Protein AF-A0A4S1FIM9-F1 (afdb_monomer)

Sequence (93 aa):
GSDVEVAGLGNTTDRLPPALREAPLARASLLVQEDLILMRRGDDGWRLAAGSLCFPSSWSLQEKFGKPLQEIHAPVPGFGPGTRPADLINRMF

Mean predicted aligned error: 6.48 Å

Structure (mmCIF, N/CA/C/O backbone):
data_AF-A0A4S1FIM9-F1
#
_entry.id   AF-A0A4S1FIM9-F1
#
loop_
_atom_site.group_PDB
_atom_site.id
_atom_site.type_symbol
_atom_site.label_atom_id
_atom_site.label_alt_id
_atom_site.label_comp_id
_atom_site.label_asym_id
_atom_site.label_entity_id
_atom_site.label_seq_id
_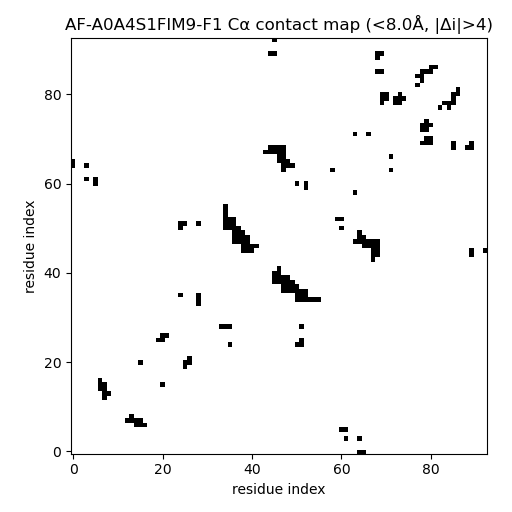atom_site.pdbx_PDB_ins_code
_atom_site.Cartn_x
_atom_site.Cartn_y
_atom_site.Cartn_z
_atom_site.occupancy
_atom_site.B_iso_or_equiv
_atom_site.auth_seq_id
_atom_site.auth_comp_id
_atom_site.auth_asym_id
_atom_site.auth_atom_id
_atom_site.pdbx_PDB_model_num
ATOM 1 N N . GLY A 1 1 ? -2.307 -13.217 3.123 1.00 37.69 1 GLY A N 1
ATOM 2 C CA . GLY A 1 1 ? -2.302 -14.635 2.711 1.00 37.69 1 GLY A CA 1
ATOM 3 C C . GLY A 1 1 ? -0.889 -15.161 2.818 1.00 37.69 1 GLY A C 1
ATOM 4 O O . GLY A 1 1 ? 0.015 -14.360 2.985 1.00 37.69 1 GLY A O 1
ATOM 5 N N . SER A 1 2 ? -0.691 -16.469 2.789 1.00 38.66 2 SER A N 1
ATOM 6 C CA . SER A 1 2 ? 0.625 -17.105 2.956 1.00 38.66 2 SER A CA 1
ATOM 7 C C . SER A 1 2 ? 1.625 -16.819 1.825 1.00 38.66 2 SER A C 1
ATOM 9 O O . SER A 1 2 ? 2.803 -17.093 1.999 1.00 38.66 2 SER A O 1
ATOM 11 N N . ASP A 1 3 ? 1.185 -16.204 0.722 1.00 43.59 3 ASP A N 1
ATOM 12 C CA . ASP A 1 3 ? 2.011 -15.910 -0.460 1.00 43.59 3 ASP A CA 1
ATOM 13 C C . ASP A 1 3 ? 2.435 -14.433 -0.535 1.00 43.59 3 ASP A C 1
ATOM 15 O O . ASP A 1 3 ? 2.380 -13.798 -1.588 1.00 43.59 3 ASP A O 1
ATOM 19 N N . VAL A 1 4 ? 2.788 -13.841 0.608 1.00 51.31 4 VAL A N 1
ATOM 20 C CA . VAL A 1 4 ? 3.258 -12.450 0.675 1.00 51.31 4 VAL A CA 1
ATOM 21 C C . VAL A 1 4 ? 4.761 -12.455 0.853 1.00 51.31 4 VAL A C 1
ATOM 23 O O . VAL A 1 4 ? 5.264 -12.573 1.968 1.00 51.31 4 VAL A O 1
ATOM 26 N N . GLU A 1 5 ? 5.477 -12.311 -0.256 1.00 57.00 5 GLU A N 1
ATOM 27 C CA . GLU A 1 5 ? 6.908 -12.045 -0.217 1.00 57.00 5 GLU A CA 1
ATOM 28 C C . GLU A 1 5 ? 7.133 -10.535 -0.088 1.00 57.00 5 GLU A C 1
ATOM 30 O O . GLU A 1 5 ? 6.778 -9.748 -0.967 1.00 57.00 5 GLU A O 1
ATOM 35 N N . VAL A 1 6 ? 7.703 -10.122 1.042 1.00 56.06 6 VAL A N 1
ATOM 36 C CA . VAL A 1 6 ? 8.094 -8.734 1.287 1.00 56.06 6 VAL A CA 1
ATOM 37 C C . VAL A 1 6 ? 9.570 -8.593 0.926 1.00 56.06 6 VAL A C 1
ATOM 39 O O . VAL A 1 6 ? 10.444 -8.989 1.694 1.00 56.06 6 VAL A O 1
ATOM 42 N N . ALA A 1 7 ? 9.858 -8.047 -0.255 1.00 60.19 7 ALA A N 1
ATOM 43 C CA . ALA A 1 7 ? 11.223 -7.785 -0.705 1.00 60.19 7 ALA A CA 1
ATOM 44 C C . ALA A 1 7 ? 11.680 -6.369 -0.298 1.00 60.19 7 ALA A C 1
ATOM 46 O O . ALA A 1 7 ? 10.934 -5.411 -0.485 1.00 60.19 7 ALA A O 1
ATOM 47 N N . GLY A 1 8 ? 12.915 -6.231 0.212 1.00 54.25 8 GLY A N 1
ATOM 48 C CA . GLY A 1 8 ? 13.582 -4.925 0.393 1.00 54.25 8 GLY A CA 1
ATOM 49 C C . GLY A 1 8 ? 13.601 -4.315 1.806 1.00 54.25 8 GLY A C 1
ATOM 50 O O . GLY A 1 8 ? 13.814 -3.118 1.931 1.00 54.25 8 GLY A O 1
ATOM 51 N N . LEU A 1 9 ? 13.403 -5.096 2.876 1.00 52.75 9 LEU A N 1
ATOM 52 C CA . LEU A 1 9 ? 13.224 -4.574 4.248 1.00 52.75 9 LEU A CA 1
ATOM 53 C C . LEU A 1 9 ? 14.434 -4.746 5.199 1.00 52.75 9 LEU A C 1
ATOM 55 O O . LEU A 1 9 ? 14.273 -4.656 6.413 1.00 52.75 9 LEU A O 1
ATOM 59 N N . GLY A 1 10 ? 15.645 -4.992 4.682 1.00 42.69 10 GLY A N 1
ATOM 60 C CA . GLY A 1 10 ? 16.836 -5.248 5.508 1.00 42.69 10 GLY A CA 1
ATOM 61 C C . GLY A 1 10 ? 18.105 -4.527 5.048 1.00 42.69 10 GLY A C 1
ATOM 62 O O . GLY A 1 10 ? 18.269 -4.225 3.868 1.00 42.69 10 GLY A O 1
ATOM 63 N N . ASN A 1 11 ? 19.027 -4.311 5.993 1.00 44.88 11 ASN A N 1
ATOM 64 C CA . ASN A 1 11 ? 20.310 -3.592 5.890 1.00 44.88 11 ASN A CA 1
ATOM 65 C C . ASN A 1 11 ? 21.355 -4.246 4.952 1.00 44.88 11 ASN A C 1
ATOM 67 O O . ASN A 1 11 ? 22.558 -4.059 5.122 1.00 44.88 11 ASN A O 1
ATOM 71 N N . THR A 1 12 ? 20.929 -5.014 3.958 1.00 42.69 12 THR A N 1
ATOM 72 C CA . THR A 1 12 ? 21.790 -5.697 2.992 1.00 4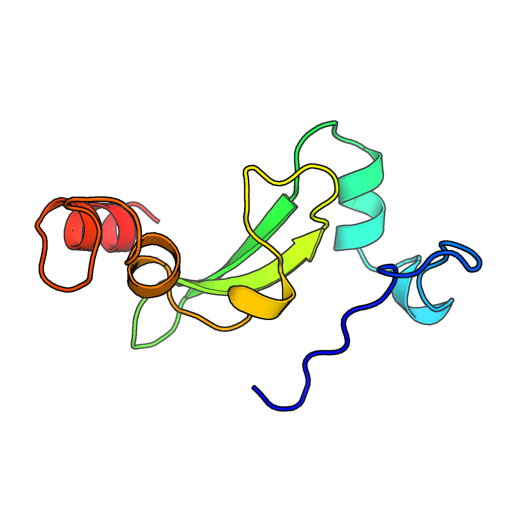2.69 12 THR A CA 1
ATOM 73 C C . THR A 1 12 ? 21.145 -5.614 1.618 1.00 42.69 12 THR A C 1
ATOM 75 O O . THR A 1 12 ? 20.275 -6.409 1.276 1.00 42.69 12 THR A O 1
ATOM 78 N N . THR A 1 13 ? 21.596 -4.633 0.834 1.00 47.97 13 THR A N 1
ATOM 79 C CA . THR A 1 13 ? 21.414 -4.546 -0.625 1.00 47.97 13 THR A CA 1
ATOM 80 C C . THR A 1 13 ? 19.974 -4.703 -1.117 1.00 47.97 13 THR A C 1
ATOM 82 O O . THR A 1 13 ? 19.612 -5.669 -1.783 1.00 47.97 13 THR A O 1
ATOM 85 N N . ASP A 1 14 ? 19.197 -3.679 -0.785 1.00 52.69 14 ASP A N 1
ATOM 86 C CA . ASP A 1 14 ? 18.174 -3.003 -1.585 1.00 52.69 14 ASP A CA 1
ATOM 87 C C . ASP A 1 14 ? 18.185 -3.331 -3.094 1.00 52.69 14 ASP A C 1
ATOM 89 O O . ASP A 1 14 ? 18.759 -2.627 -3.931 1.00 52.69 14 ASP A O 1
ATOM 93 N N . ARG A 1 15 ? 17.588 -4.462 -3.472 1.00 62.19 15 ARG A N 1
ATOM 94 C CA . ARG A 1 15 ? 17.251 -4.725 -4.868 1.00 62.19 15 ARG A CA 1
ATOM 95 C C . ARG A 1 15 ? 16.110 -5.711 -4.941 1.00 62.19 15 ARG A C 1
ATOM 97 O O . ARG A 1 15 ? 16.246 -6.858 -4.522 1.00 62.19 15 ARG A O 1
ATOM 104 N N . LEU A 1 16 ? 15.020 -5.281 -5.573 1.00 70.75 16 LEU A N 1
ATOM 105 C CA . LEU A 1 16 ? 13.982 -6.194 -6.030 1.00 70.75 16 LEU A CA 1
ATOM 106 C C . LEU A 1 16 ? 14.637 -7.379 -6.769 1.00 70.75 16 LEU A C 1
ATOM 108 O O . LEU A 1 16 ? 15.609 -7.165 -7.525 1.00 70.75 16 LEU A O 1
ATOM 112 N N . PRO A 1 17 ? 14.126 -8.611 -6.580 1.00 78.12 17 PRO A N 1
ATOM 113 C CA . PRO A 1 17 ? 14.491 -9.750 -7.409 1.00 78.12 17 PRO A CA 1
ATOM 114 C C . PRO A 1 17 ? 14.480 -9.343 -8.888 1.00 78.12 17 PRO A C 1
ATOM 116 O O . PRO A 1 17 ? 13.606 -8.568 -9.282 1.00 78.12 17 PRO A O 1
ATOM 119 N N . PRO A 1 18 ? 15.413 -9.824 -9.732 1.00 78.81 18 PRO A N 1
ATOM 120 C CA . PRO A 1 18 ? 15.476 -9.425 -11.139 1.00 78.81 18 PRO A CA 1
ATOM 121 C C . PRO A 1 18 ? 14.128 -9.518 -11.869 1.00 78.81 18 PRO A C 1
ATOM 123 O O . PRO A 1 18 ? 13.788 -8.614 -12.623 1.00 78.81 18 PRO A O 1
ATOM 126 N N . ALA A 1 19 ? 13.329 -10.545 -11.563 1.00 79.25 19 ALA A N 1
ATOM 127 C CA . ALA A 1 19 ? 11.989 -10.733 -12.116 1.00 79.25 19 ALA A CA 1
ATOM 128 C C . ALA A 1 19 ? 10.992 -9.612 -11.754 1.00 79.25 19 ALA A C 1
ATOM 130 O O . ALA A 1 19 ? 10.069 -9.348 -12.515 1.00 79.25 19 ALA A O 1
ATOM 131 N N . LEU A 1 20 ? 11.176 -8.941 -10.614 1.00 81.75 20 LEU A N 1
ATOM 132 C CA . LEU A 1 20 ? 10.288 -7.883 -10.128 1.00 81.75 20 LEU A CA 1
ATOM 133 C C . LEU A 1 20 ? 10.749 -6.471 -10.511 1.00 81.75 20 LEU A C 1
ATOM 135 O O . LEU A 1 20 ? 9.967 -5.535 -10.392 1.00 81.75 20 LEU A O 1
ATOM 139 N N . ARG A 1 21 ? 11.982 -6.286 -11.003 1.00 82.50 21 ARG A N 1
ATOM 140 C CA . ARG A 1 21 ? 12.483 -4.953 -11.407 1.00 82.50 21 ARG A CA 1
ATOM 141 C C . ARG A 1 21 ? 11.729 -4.370 -12.596 1.00 82.50 21 ARG A C 1
ATOM 143 O O . ARG A 1 21 ? 11.488 -3.170 -12.639 1.00 82.50 21 ARG A O 1
ATOM 150 N N . GLU A 1 22 ? 11.324 -5.233 -13.522 1.00 86.38 22 GLU A N 1
ATOM 151 C CA . GLU A 1 22 ? 10.508 -4.846 -14.677 1.00 86.38 22 GLU A CA 1
ATOM 152 C C . GLU A 1 22 ? 9.005 -4.975 -14.405 1.00 86.38 22 GLU A C 1
ATOM 154 O O . GLU A 1 22 ? 8.191 -4.780 -15.308 1.00 86.38 22 GLU A O 1
ATOM 159 N N . ALA A 1 23 ? 8.605 -5.281 -13.163 1.00 90.12 23 ALA A N 1
ATOM 160 C CA . ALA A 1 23 ? 7.196 -5.281 -12.812 1.00 90.12 23 ALA A CA 1
ATOM 161 C C . ALA A 1 23 ? 6.623 -3.866 -13.018 1.00 90.12 23 ALA A C 1
ATOM 163 O O . ALA A 1 23 ? 7.224 -2.892 -12.551 1.00 90.12 23 ALA A O 1
ATOM 164 N N . PRO A 1 24 ? 5.445 -3.720 -13.653 1.00 93.81 24 PRO A N 1
ATOM 165 C CA . PRO A 1 24 ? 4.872 -2.407 -13.941 1.00 93.81 24 PRO A CA 1
ATOM 166 C C . PRO A 1 24 ? 4.742 -1.503 -12.713 1.00 93.81 24 PRO A C 1
ATOM 168 O O . PRO A 1 24 ? 5.014 -0.312 -12.806 1.00 93.81 24 PRO A O 1
ATOM 171 N N . LEU A 1 25 ? 4.394 -2.064 -11.549 1.00 92.19 25 LEU A N 1
ATOM 172 C CA . LEU A 1 25 ? 4.291 -1.303 -10.301 1.00 92.19 25 LEU A CA 1
ATOM 173 C C . LEU A 1 25 ? 5.649 -0.764 -9.826 1.00 92.19 25 LEU A C 1
ATOM 175 O O . LEU A 1 25 ? 5.714 0.376 -9.382 1.00 92.19 25 LEU A O 1
ATOM 179 N N . ALA A 1 26 ? 6.725 -1.547 -9.963 1.00 90.75 26 ALA A N 1
ATOM 180 C CA . ALA A 1 26 ? 8.078 -1.108 -9.620 1.00 90.75 26 ALA A CA 1
ATOM 181 C C . ALA A 1 26 ? 8.573 -0.014 -10.575 1.00 90.75 26 ALA A C 1
ATOM 183 O O . ALA A 1 26 ? 9.213 0.943 -10.159 1.00 90.75 26 ALA A O 1
ATOM 184 N N . ARG A 1 27 ? 8.245 -0.117 -11.868 1.00 93.25 27 ARG A N 1
ATOM 185 C CA . ARG A 1 27 ? 8.552 0.940 -12.841 1.00 93.25 27 ARG A CA 1
ATOM 186 C C . ARG A 1 27 ? 7.753 2.209 -12.559 1.00 93.25 27 ARG A C 1
ATOM 188 O O . ARG A 1 27 ? 8.321 3.290 -12.629 1.00 93.25 27 ARG A O 1
ATOM 195 N N . ALA A 1 28 ? 6.467 2.076 -12.241 1.00 95.25 28 ALA A N 1
ATOM 196 C CA . ALA A 1 28 ? 5.588 3.202 -11.952 1.00 95.25 28 ALA A CA 1
ATOM 197 C C . ALA A 1 28 ? 5.997 3.949 -10.677 1.00 95.25 28 ALA A C 1
ATOM 199 O O . ALA A 1 28 ? 5.985 5.176 -10.681 1.00 95.25 28 ALA A O 1
ATOM 200 N N . SER A 1 29 ? 6.408 3.241 -9.619 1.00 93.69 29 SER A N 1
ATOM 201 C CA . SER A 1 29 ? 6.820 3.888 -8.367 1.00 93.69 29 SER A CA 1
ATOM 202 C C . SER A 1 29 ? 8.099 4.709 -8.503 1.00 93.69 29 SER A C 1
ATOM 204 O O . SER A 1 29 ? 8.291 5.655 -7.756 1.00 93.69 29 SER A O 1
ATOM 206 N N . LEU A 1 30 ? 8.943 4.411 -9.493 1.00 92.50 30 LEU A N 1
ATOM 207 C CA . LEU A 1 30 ? 10.131 5.211 -9.806 1.00 92.50 30 LEU A CA 1
ATOM 208 C C . LEU A 1 30 ? 9.829 6.469 -10.639 1.00 92.50 30 LEU A C 1
ATOM 210 O O . LEU A 1 30 ? 10.741 7.248 -10.910 1.00 92.50 30 LEU A O 1
ATOM 214 N N . LEU A 1 31 ? 8.584 6.661 -11.085 1.00 96.56 31 LEU A N 1
ATOM 215 C CA . LEU A 1 31 ? 8.168 7.814 -11.895 1.00 96.56 31 LEU A CA 1
ATOM 216 C C . LEU A 1 31 ? 7.416 8.878 -11.088 1.00 96.56 31 LEU A C 1
ATOM 218 O O . LEU A 1 31 ? 7.128 9.949 -11.622 1.00 96.56 31 LEU A O 1
ATOM 222 N N . VAL A 1 32 ? 7.082 8.588 -9.833 1.00 96.50 32 VAL A N 1
ATOM 223 C CA . VAL A 1 32 ? 6.326 9.472 -8.941 1.00 96.50 32 VAL A CA 1
ATOM 224 C C . VAL A 1 32 ? 6.998 9.523 -7.573 1.00 96.50 32 VAL A C 1
ATOM 226 O O . VAL A 1 32 ? 7.825 8.673 -7.257 1.00 96.50 32 VAL A O 1
ATOM 229 N N . GLN A 1 33 ? 6.682 10.541 -6.773 1.00 95.12 33 GLN A N 1
ATOM 230 C CA . GLN A 1 33 ? 7.234 10.655 -5.417 1.00 95.12 33 GLN A CA 1
ATOM 231 C C . GLN A 1 33 ? 6.395 9.885 -4.392 1.00 95.12 33 GLN A C 1
ATOM 233 O O . GLN A 1 33 ? 6.881 9.544 -3.318 1.00 95.12 33 GLN A O 1
ATOM 238 N N . GLU A 1 34 ? 5.128 9.647 -4.712 1.00 95.50 34 GLU A N 1
ATOM 239 C CA . GLU A 1 34 ? 4.140 9.059 -3.827 1.00 95.50 34 GLU A CA 1
ATOM 240 C C . GLU A 1 34 ? 4.319 7.545 -3.676 1.00 95.50 34 GLU A C 1
ATOM 242 O O . GLU A 1 34 ? 4.686 6.830 -4.611 1.00 95.50 34 GLU A O 1
ATOM 247 N N . ASP A 1 35 ? 3.946 7.038 -2.502 1.00 95.25 35 ASP A N 1
ATOM 248 C CA . ASP A 1 35 ? 3.763 5.607 -2.299 1.00 95.25 35 ASP A CA 1
ATOM 249 C C . ASP A 1 35 ? 2.565 5.109 -3.125 1.00 95.25 35 ASP A C 1
ATOM 251 O O . ASP A 1 35 ? 1.468 5.675 -3.085 1.00 95.25 35 ASP A O 1
ATOM 255 N N . LEU A 1 36 ? 2.756 4.015 -3.863 1.00 95.88 36 LEU A N 1
ATOM 256 C CA . LEU A 1 36 ? 1.731 3.449 -4.737 1.00 95.88 36 LEU A CA 1
ATOM 257 C C . LEU A 1 36 ? 1.135 2.191 -4.122 1.00 95.88 36 LEU A C 1
ATOM 259 O O . LEU A 1 36 ? 1.828 1.188 -3.960 1.00 95.88 36 LEU A O 1
ATOM 263 N N . ILE A 1 37 ? -0.171 2.209 -3.857 1.00 95.50 37 ILE A N 1
ATOM 264 C CA . ILE A 1 37 ? -0.928 1.055 -3.365 1.00 95.50 37 ILE A CA 1
ATOM 265 C C . ILE A 1 37 ? -1.973 0.649 -4.402 1.00 95.50 37 ILE A C 1
ATOM 267 O O . ILE A 1 37 ? -2.771 1.467 -4.854 1.00 95.50 37 ILE A O 1
ATOM 271 N N . LEU A 1 38 ? -1.987 -0.633 -4.765 1.00 94.75 38 LEU A N 1
ATOM 272 C CA . LEU A 1 38 ? -2.989 -1.207 -5.654 1.00 94.75 38 LEU A CA 1
ATOM 273 C C . LEU A 1 38 ? -4.050 -1.940 -4.844 1.00 94.75 38 LEU A C 1
ATOM 275 O O . LEU A 1 38 ? -3.775 -2.932 -4.160 1.00 94.75 38 LEU A O 1
ATOM 279 N N . MET A 1 39 ? -5.281 -1.465 -4.986 1.00 94.50 39 MET A N 1
ATOM 280 C CA . MET A 1 39 ? -6.457 -2.055 -4.371 1.00 94.50 39 MET A CA 1
ATOM 281 C C . MET A 1 39 ? -7.201 -2.911 -5.397 1.00 94.50 39 MET A C 1
ATOM 283 O O . MET A 1 39 ? -7.376 -2.514 -6.548 1.00 94.50 39 MET A O 1
ATOM 287 N N . ARG A 1 40 ? -7.656 -4.094 -4.988 1.00 95.06 40 ARG A N 1
ATOM 288 C CA . ARG A 1 40 ? -8.473 -4.989 -5.813 1.00 95.06 40 ARG A CA 1
ATOM 289 C C . ARG A 1 40 ? -9.842 -5.158 -5.181 1.00 95.06 40 ARG A C 1
ATOM 291 O O . ARG A 1 40 ? -9.928 -5.487 -4.000 1.00 95.06 40 ARG A O 1
ATOM 298 N N . ARG A 1 41 ? -10.895 -4.967 -5.970 1.00 93.25 41 ARG A N 1
ATOM 299 C CA . ARG A 1 41 ? -12.269 -5.205 -5.529 1.00 93.25 41 ARG A CA 1
ATOM 300 C C . ARG A 1 41 ? -12.530 -6.706 -5.380 1.00 93.25 41 ARG A C 1
ATOM 302 O O . ARG A 1 41 ? -12.186 -7.478 -6.274 1.00 93.25 41 ARG A O 1
ATOM 309 N N . GLY A 1 42 ? -13.127 -7.091 -4.261 1.00 90.31 42 GLY A N 1
ATOM 310 C CA . GLY A 1 42 ? -13.636 -8.430 -3.974 1.00 90.31 42 GLY A CA 1
ATOM 311 C C . GLY A 1 42 ? -14.964 -8.359 -3.218 1.00 90.31 42 GLY A C 1
ATOM 312 O O . GLY A 1 42 ? -15.540 -7.278 -3.070 1.00 90.31 42 GLY A O 1
ATOM 313 N N . ASP A 1 43 ? -15.437 -9.505 -2.732 1.00 90.12 43 ASP A N 1
ATOM 314 C CA . ASP A 1 43 ? -16.749 -9.625 -2.077 1.00 90.12 43 ASP A CA 1
ATOM 315 C C . ASP A 1 43 ? -16.836 -8.851 -0.749 1.00 90.12 43 ASP A C 1
ATOM 317 O O . ASP A 1 43 ? -17.911 -8.407 -0.354 1.00 90.12 43 ASP A O 1
ATOM 321 N N . ASP A 1 44 ? -15.701 -8.644 -0.077 1.00 87.50 44 ASP A N 1
ATOM 322 C CA . ASP A 1 44 ? -15.581 -7.930 1.199 1.00 87.50 44 ASP A CA 1
ATOM 323 C C . ASP A 1 44 ? -15.038 -6.493 1.060 1.00 87.50 44 ASP A C 1
ATOM 325 O O . ASP A 1 44 ? -14.632 -5.874 2.048 1.00 87.50 44 ASP A O 1
ATOM 329 N N . GLY A 1 45 ? -15.051 -5.946 -0.162 1.00 89.75 45 GLY A N 1
ATOM 330 C CA . GLY A 1 45 ? -14.638 -4.575 -0.470 1.00 89.75 45 GLY A CA 1
ATOM 331 C C . GLY A 1 45 ? -13.295 -4.487 -1.196 1.00 89.75 45 GLY A C 1
ATOM 332 O O . GLY A 1 45 ? -12.941 -5.342 -2.009 1.00 89.75 45 GLY A O 1
ATOM 333 N N . TRP A 1 46 ? -12.552 -3.407 -0.950 1.00 93.88 46 TRP A N 1
ATOM 334 C CA . TRP A 1 46 ? -11.265 -3.145 -1.599 1.00 93.88 46 TRP A CA 1
ATOM 335 C C . TRP A 1 46 ? -10.113 -3.713 -0.790 1.00 93.88 46 TRP A C 1
ATOM 337 O O . TRP A 1 46 ? -9.876 -3.276 0.329 1.00 93.88 46 TRP A O 1
ATOM 347 N N . ARG A 1 47 ? -9.348 -4.639 -1.363 1.00 94.56 47 ARG A N 1
ATOM 348 C CA . ARG A 1 47 ? -8.225 -5.306 -0.695 1.00 94.56 47 ARG A CA 1
ATOM 349 C C . ARG A 1 47 ? -6.878 -4.794 -1.184 1.00 94.56 47 ARG A C 1
ATOM 351 O O . ARG A 1 47 ? -6.687 -4.673 -2.392 1.00 94.56 47 ARG A O 1
ATOM 358 N N . LEU A 1 48 ? -5.927 -4.583 -0.270 1.00 95.31 48 LEU A N 1
ATOM 359 C CA . LEU A 1 48 ? -4.537 -4.288 -0.638 1.00 95.31 48 LEU A CA 1
ATOM 360 C C . LEU A 1 48 ? -3.930 -5.501 -1.348 1.00 95.31 48 LEU A C 1
ATOM 362 O O . LEU A 1 48 ? -3.687 -6.531 -0.719 1.00 95.31 48 LEU A O 1
ATOM 366 N N . ALA A 1 49 ? -3.718 -5.382 -2.656 1.00 94.12 49 ALA A N 1
ATOM 367 C CA . ALA A 1 49 ? -3.290 -6.481 -3.519 1.00 94.12 49 ALA A CA 1
ATOM 368 C C . ALA A 1 49 ? -1.818 -6.381 -3.934 1.00 94.12 49 ALA A C 1
ATOM 370 O O . ALA A 1 49 ? -1.199 -7.399 -4.231 1.00 94.12 49 ALA A O 1
ATOM 371 N N . ALA A 1 50 ? -1.269 -5.167 -3.974 1.00 93.25 50 ALA A N 1
ATOM 372 C CA . ALA A 1 50 ? 0.148 -4.896 -4.192 1.00 93.25 50 ALA A C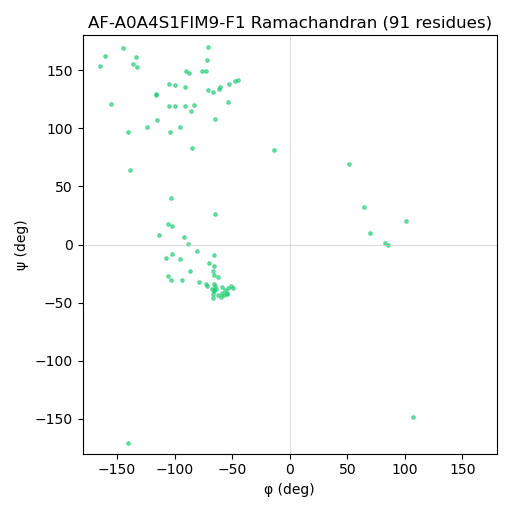A 1
ATOM 373 C C . ALA A 1 50 ? 0.486 -3.483 -3.697 1.00 93.25 5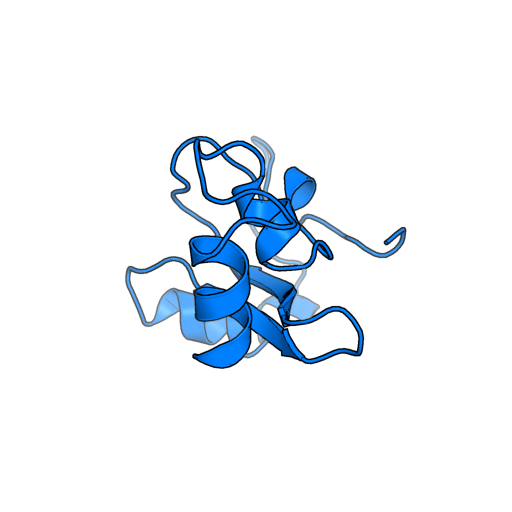0 ALA A C 1
ATOM 375 O O . ALA A 1 50 ? -0.408 -2.651 -3.536 1.00 93.25 50 ALA A O 1
ATOM 376 N N . GLY A 1 51 ? 1.767 -3.198 -3.479 1.00 92.88 51 GLY A N 1
ATOM 377 C CA . GLY A 1 51 ? 2.208 -1.850 -3.146 1.00 92.88 51 GLY A CA 1
ATOM 378 C C . GLY A 1 51 ? 3.712 -1.651 -3.303 1.00 92.88 51 GLY A C 1
ATOM 379 O O . GLY A 1 51 ? 4.480 -2.602 -3.186 1.00 92.88 51 GLY A O 1
ATOM 380 N N . SER A 1 52 ? 4.104 -0.408 -3.561 1.00 92.94 52 SER A N 1
ATOM 381 C CA . SER A 1 52 ? 5.455 0.124 -3.395 1.00 92.94 52 SER A CA 1
ATOM 382 C C . SER A 1 52 ? 5.365 1.187 -2.306 1.00 92.94 52 SER A C 1
ATOM 384 O O . SER A 1 52 ? 4.764 2.234 -2.533 1.00 92.94 52 SER A O 1
ATOM 386 N N . LEU A 1 53 ? 5.885 0.874 -1.118 1.00 91.31 53 LEU A N 1
ATOM 387 C CA . LEU A 1 53 ? 5.739 1.682 0.093 1.00 91.31 53 LEU A CA 1
ATOM 388 C C . LEU A 1 53 ? 7.127 2.023 0.636 1.00 91.31 53 LEU A C 1
ATOM 390 O O . LEU A 1 53 ? 7.773 1.181 1.259 1.00 91.31 53 LEU A O 1
ATOM 394 N N . CYS A 1 54 ? 7.583 3.237 0.365 1.00 87.12 54 CYS A N 1
ATOM 395 C CA . CYS A 1 54 ? 8.927 3.708 0.668 1.00 87.12 54 CYS A CA 1
ATOM 396 C C . CYS A 1 54 ? 8.960 4.623 1.899 1.00 87.12 54 CYS A C 1
ATOM 398 O O . CYS A 1 54 ? 9.959 4.611 2.618 1.00 87.12 54 CYS A O 1
ATOM 400 N N . PHE A 1 55 ? 7.891 5.384 2.177 1.00 88.62 55 PHE A N 1
ATOM 401 C CA . PHE A 1 55 ? 7.862 6.327 3.304 1.00 88.62 55 PHE A CA 1
ATOM 402 C C . PHE A 1 55 ? 6.519 6.336 4.070 1.00 88.62 55 PHE A C 1
ATOM 404 O O . PHE A 1 55 ? 5.815 7.349 4.119 1.00 88.62 55 PHE A O 1
ATOM 411 N N . PRO A 1 56 ? 6.142 5.217 4.719 1.00 90.25 56 PRO A N 1
ATOM 412 C CA . PRO A 1 56 ? 4.855 5.108 5.398 1.00 90.25 56 PRO A CA 1
ATOM 413 C C . PRO A 1 56 ? 4.758 5.919 6.695 1.00 90.25 56 PRO A C 1
ATOM 415 O O . PRO A 1 56 ? 5.701 6.015 7.478 1.00 90.25 56 PRO A O 1
ATOM 418 N N . SER A 1 57 ? 3.546 6.385 7.009 1.00 89.19 57 SER A N 1
ATOM 419 C CA . SER A 1 57 ? 3.208 6.979 8.312 1.00 89.19 57 SER A CA 1
ATOM 420 C C . SER A 1 57 ? 2.831 5.907 9.344 1.00 89.19 57 SER A C 1
ATOM 422 O O . SER A 1 57 ? 1.653 5.631 9.560 1.00 89.19 57 SER A O 1
ATOM 424 N N . SER A 1 58 ? 3.836 5.303 9.985 1.00 88.81 58 SER A N 1
ATOM 425 C CA . SER A 1 58 ? 3.676 4.366 11.117 1.00 88.81 58 SER A CA 1
ATOM 426 C C . SER A 1 58 ? 2.944 3.047 10.807 1.00 88.81 58 SER A C 1
ATOM 428 O O . SER A 1 58 ? 2.278 2.491 11.678 1.00 88.81 58 SER A O 1
ATOM 430 N N . TRP A 1 59 ? 3.075 2.519 9.587 1.00 92.12 59 TRP A N 1
ATOM 431 C CA . TRP A 1 59 ? 2.564 1.194 9.200 1.00 92.12 59 TRP A CA 1
ATOM 432 C C . TRP A 1 59 ? 3.505 0.509 8.197 1.00 92.12 59 TRP A C 1
ATOM 434 O O . TRP A 1 59 ? 4.410 1.144 7.661 1.00 92.12 59 TRP A O 1
ATOM 444 N N . SER A 1 60 ? 3.307 -0.785 7.923 1.00 90.44 60 SER A N 1
ATOM 445 C CA . SER A 1 60 ? 4.082 -1.518 6.907 1.00 90.44 60 SER A CA 1
ATOM 446 C C . SER A 1 60 ? 3.195 -2.348 5.976 1.00 90.44 60 SER A C 1
ATOM 448 O O . SER A 1 60 ? 2.124 -2.818 6.374 1.00 90.44 60 SER A O 1
ATOM 450 N N . LEU A 1 61 ? 3.656 -2.597 4.740 1.00 89.50 61 LEU A N 1
ATOM 451 C CA . LEU A 1 61 ? 2.961 -3.508 3.818 1.00 89.50 61 LEU A CA 1
ATOM 452 C C . LEU A 1 61 ? 2.748 -4.877 4.457 1.00 89.50 61 LEU A C 1
ATOM 454 O O . LEU A 1 61 ? 1.655 -5.414 4.359 1.00 89.50 61 LEU A O 1
ATOM 458 N N . GLN A 1 62 ? 3.745 -5.411 5.166 1.00 88.00 62 GLN A N 1
ATOM 459 C CA . GLN A 1 62 ? 3.632 -6.707 5.834 1.00 88.00 62 GLN A CA 1
ATOM 460 C C . GLN A 1 62 ? 2.444 -6.764 6.805 1.00 88.00 62 GLN A C 1
ATOM 462 O O . GLN A 1 62 ? 1.739 -7.767 6.869 1.00 88.00 62 GLN A O 1
ATOM 467 N N . GLU A 1 63 ? 2.191 -5.676 7.533 1.00 90.44 63 GLU A N 1
ATOM 468 C CA . GLU A 1 63 ? 1.088 -5.593 8.488 1.00 90.44 63 GLU A CA 1
ATOM 469 C C . GLU A 1 63 ? -0.286 -5.505 7.802 1.00 90.44 63 GLU A C 1
ATOM 471 O O . GLU A 1 63 ? -1.284 -6.012 8.328 1.00 90.44 63 GLU A O 1
ATOM 476 N N . LYS A 1 64 ? -0.374 -4.824 6.654 1.00 92.50 64 LYS A N 1
ATOM 477 C CA . LYS A 1 64 ? -1.655 -4.468 6.016 1.00 92.50 64 LYS A CA 1
ATOM 478 C C . LYS A 1 64 ? -1.978 -5.275 4.759 1.00 92.50 64 LYS A C 1
ATOM 480 O O . LYS A 1 64 ? -3.108 -5.209 4.274 1.00 92.50 64 LYS A O 1
ATOM 485 N N . PHE A 1 65 ? -1.023 -6.031 4.225 1.00 93.06 65 PHE A N 1
ATOM 486 C CA . PHE A 1 65 ? -1.189 -6.718 2.954 1.00 93.06 65 PHE A CA 1
ATOM 487 C C . PHE A 1 65 ? -2.338 -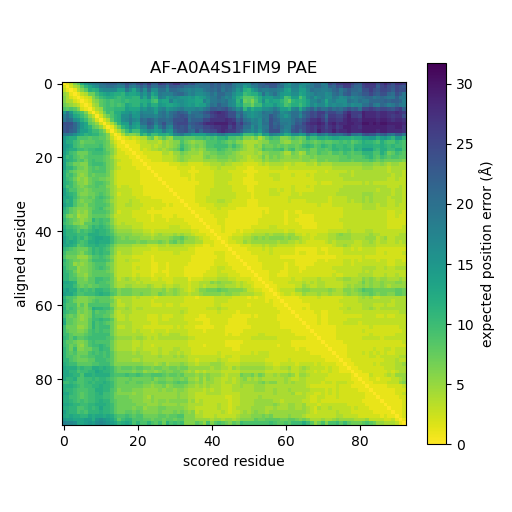7.709 2.991 1.00 93.06 65 PHE A C 1
ATOM 489 O O . PHE A 1 65 ? -2.491 -8.511 3.914 1.00 93.06 65 PHE A O 1
ATOM 496 N N . GLY A 1 66 ? -3.136 -7.673 1.928 1.00 92.88 66 GLY A N 1
ATOM 497 C CA . GLY A 1 66 ? -4.256 -8.568 1.773 1.00 92.88 66 GLY A CA 1
ATOM 498 C C . GLY A 1 66 ? -5.387 -8.283 2.746 1.00 92.88 66 GLY A C 1
ATOM 499 O O . GLY A 1 66 ? -6.284 -9.105 2.792 1.00 92.88 66 GLY A O 1
ATOM 500 N N . LYS A 1 67 ? -5.394 -7.180 3.501 1.00 94.00 67 LYS A N 1
ATOM 501 C CA . LYS A 1 67 ? -6.560 -6.757 4.289 1.00 94.00 67 LYS A CA 1
ATOM 502 C C . LYS A 1 67 ? -7.500 -5.896 3.437 1.00 94.00 67 LYS A C 1
ATOM 504 O O . LYS A 1 67 ? -7.018 -5.189 2.542 1.00 94.00 67 LYS A O 1
ATOM 509 N N . PRO A 1 68 ? -8.820 -5.954 3.670 1.00 93.44 68 PRO A N 1
ATOM 510 C CA . PRO A 1 68 ? -9.755 -5.019 3.070 1.00 93.44 68 PRO A CA 1
ATOM 511 C C . PRO A 1 68 ? -9.616 -3.621 3.700 1.00 93.44 68 PRO A C 1
ATOM 513 O O . PRO A 1 68 ? -9.100 -3.460 4.809 1.00 93.44 68 PRO A O 1
ATOM 516 N N . LEU A 1 69 ? -10.068 -2.593 2.989 1.00 92.69 69 LEU A N 1
ATOM 517 C CA . LEU A 1 69 ? -9.805 -1.183 3.280 1.00 92.69 69 LEU A CA 1
ATOM 518 C C . LEU A 1 69 ? -10.285 -0.750 4.674 1.00 92.69 69 LEU A C 1
ATOM 520 O O . LEU A 1 69 ? -9.586 -0.003 5.360 1.00 92.69 69 LEU A O 1
ATOM 524 N N . GLN A 1 70 ? -11.420 -1.277 5.129 1.00 90.62 70 GLN A N 1
ATOM 525 C CA . GLN A 1 70 ? -11.957 -1.063 6.475 1.00 90.62 70 GLN A CA 1
ATOM 526 C C . GLN A 1 70 ? -11.078 -1.662 7.585 1.00 90.62 70 GLN A C 1
ATOM 528 O O . GLN A 1 70 ? -10.968 -1.093 8.666 1.00 90.62 70 GLN A O 1
ATOM 533 N N . GLU A 1 71 ? -10.415 -2.794 7.333 1.00 92.69 71 GLU A N 1
ATOM 534 C CA . GLU A 1 71 ? -9.506 -3.416 8.303 1.00 92.69 71 GLU A CA 1
ATOM 535 C C . GLU A 1 71 ? -8.147 -2.718 8.333 1.00 92.69 71 GLU A C 1
ATOM 537 O O . GLU A 1 71 ? -7.523 -2.615 9.390 1.00 92.69 71 GLU A O 1
ATOM 542 N N . ILE A 1 72 ? -7.695 -2.195 7.188 1.00 93.56 72 ILE A N 1
ATOM 543 C CA . ILE A 1 72 ? -6.488 -1.362 7.117 1.00 93.56 72 ILE A CA 1
ATOM 544 C C . ILE A 1 72 ? -6.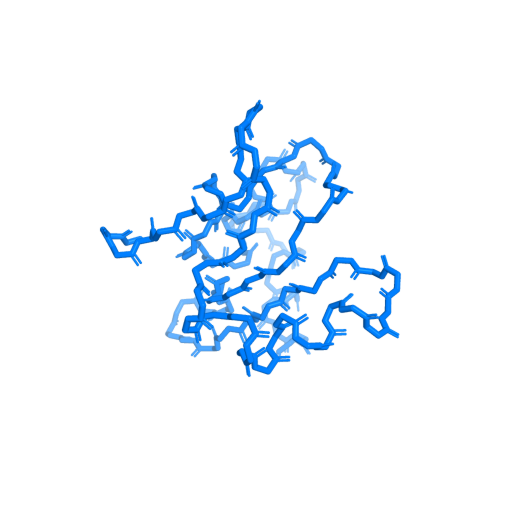633 -0.153 8.053 1.00 93.56 72 ILE A C 1
ATOM 546 O O . ILE A 1 72 ? -5.707 0.139 8.814 1.00 93.56 72 ILE A O 1
ATOM 550 N N . HIS A 1 73 ? -7.810 0.482 8.045 1.00 92.38 73 HIS A N 1
ATOM 551 C CA . HIS A 1 73 ? -8.133 1.673 8.835 1.00 92.38 73 HIS A CA 1
ATOM 552 C C . HIS A 1 73 ? -8.683 1.391 10.237 1.00 92.38 73 HIS A C 1
ATOM 554 O O . HIS A 1 73 ? -8.935 2.339 10.975 1.00 92.38 73 HIS A O 1
ATOM 560 N N . ALA A 1 74 ? -8.826 0.128 10.650 1.00 92.56 74 ALA A N 1
ATOM 561 C CA . ALA A 1 74 ? -9.349 -0.217 11.974 1.00 92.56 74 ALA A CA 1
ATOM 562 C C . ALA A 1 74 ? -8.653 0.497 13.157 1.00 92.56 74 ALA A C 1
ATOM 564 O O . ALA A 1 74 ? -9.354 0.864 14.100 1.00 92.56 74 ALA A O 1
ATOM 565 N N . PRO A 1 75 ? -7.326 0.759 13.133 1.00 92.44 75 PRO A N 1
ATOM 566 C CA . PRO A 1 75 ? -6.667 1.517 14.200 1.00 92.44 75 PRO A CA 1
ATOM 567 C C . PRO A 1 75 ? -7.024 3.012 14.247 1.00 92.44 75 PRO A C 1
ATOM 569 O O . PRO A 1 75 ? -6.730 3.669 15.243 1.00 92.44 75 PRO A O 1
ATOM 572 N N . VAL A 1 76 ? -7.615 3.573 13.187 1.00 91.75 76 VAL A N 1
ATOM 573 C CA . VAL A 1 76 ? -7.978 4.993 13.114 1.00 91.75 76 VAL A CA 1
ATOM 574 C C . VAL A 1 76 ? -9.336 5.198 13.803 1.00 91.75 76 VAL A C 1
ATOM 576 O O . VAL A 1 76 ? -10.337 4.616 13.366 1.00 91.75 76 VAL A O 1
ATOM 579 N N . PRO A 1 77 ? -9.422 6.030 14.862 1.00 92.75 77 PRO A N 1
ATOM 580 C CA . PRO A 1 77 ? -10.669 6.249 15.590 1.00 92.75 77 PRO A CA 1
ATOM 581 C C . PRO A 1 77 ? -11.819 6.664 14.664 1.00 92.75 77 PRO A C 1
ATOM 583 O O . PRO A 1 77 ? -11.728 7.656 13.945 1.00 92.75 77 PRO A O 1
ATOM 586 N N . GLY A 1 78 ? -12.912 5.896 14.677 1.00 90.38 78 GLY A N 1
ATOM 587 C CA . GLY A 1 78 ? -14.101 6.157 13.857 1.00 90.38 78 GLY A CA 1
ATOM 588 C C . GLY A 1 78 ? -14.070 5.594 12.429 1.00 90.38 78 GLY A C 1
ATOM 589 O O . GLY A 1 78 ? -15.070 5.730 11.726 1.00 90.38 78 GLY A O 1
ATOM 590 N N . PHE A 1 79 ? -12.997 4.920 12.002 1.00 89.81 79 PHE A N 1
ATOM 591 C CA . PHE A 1 79 ? -12.857 4.350 10.647 1.00 89.81 79 PHE A CA 1
ATOM 592 C C . PHE A 1 79 ? -12.819 2.814 10.609 1.00 89.81 79 PHE A C 1
ATOM 594 O O . PHE A 1 79 ? -12.570 2.225 9.557 1.00 89.81 79 PHE A O 1
ATOM 601 N N . GLY A 1 80 ? -13.072 2.159 11.742 1.00 87.75 80 GLY A N 1
ATOM 602 C CA . GLY A 1 80 ? -13.166 0.704 11.800 1.00 87.75 80 GLY A CA 1
ATOM 603 C C . GLY A 1 80 ? -14.430 0.135 11.137 1.00 87.75 80 GLY A C 1
ATOM 604 O O . GLY A 1 80 ? -15.354 0.876 10.797 1.00 87.75 80 GLY A O 1
ATOM 605 N N . PRO A 1 81 ? -14.497 -1.196 10.966 1.00 89.00 81 PRO A N 1
ATOM 606 C CA . PRO A 1 81 ? -15.666 -1.869 10.406 1.00 89.00 81 PRO A CA 1
ATOM 607 C C . PRO A 1 81 ? -16.972 -1.493 11.122 1.00 89.00 81 PRO A C 1
ATOM 609 O O . PRO A 1 81 ? -17.019 -1.407 12.348 1.00 89.00 81 PRO A O 1
ATOM 612 N N . GLY A 1 82 ? -18.041 -1.286 10.348 1.00 87.94 82 GLY A N 1
ATOM 613 C CA . GLY A 1 82 ? -19.365 -0.924 10.865 1.00 87.94 82 GLY A CA 1
ATOM 614 C C . GLY A 1 82 ? -19.558 0.565 11.170 1.00 87.94 82 GLY A C 1
ATOM 615 O O . GLY A 1 82 ? -20.637 0.955 11.614 1.00 87.94 82 GLY A O 1
ATOM 616 N N . THR A 1 83 ? -18.552 1.415 10.935 1.00 92.81 83 THR A N 1
ATOM 617 C CA . THR A 1 83 ? -18.724 2.868 11.021 1.00 92.81 83 THR A CA 1
ATOM 618 C C . THR A 1 83 ? -19.149 3.463 9.678 1.00 92.81 83 THR A C 1
ATOM 620 O O . THR A 1 83 ? -18.752 3.008 8.605 1.00 92.81 83 THR A O 1
ATOM 623 N N . ARG A 1 84 ? -19.913 4.562 9.725 1.00 92.94 84 ARG A N 1
ATOM 624 C CA . ARG A 1 84 ? -20.326 5.298 8.519 1.00 92.94 84 ARG A CA 1
ATOM 625 C C . ARG A 1 84 ? -19.139 5.712 7.623 1.00 92.94 84 ARG A C 1
ATOM 627 O O . ARG A 1 84 ? -19.279 5.594 6.407 1.00 92.94 84 ARG A O 1
ATOM 634 N N . PRO A 1 85 ? -17.996 6.202 8.148 1.00 90.75 85 PRO A N 1
ATOM 635 C CA . PRO A 1 85 ? -16.824 6.485 7.318 1.00 90.75 85 PRO A CA 1
ATOM 636 C C . PRO A 1 85 ? -16.294 5.265 6.555 1.00 90.75 85 PRO A C 1
ATOM 638 O O . PRO A 1 85 ? -15.988 5.395 5.371 1.00 90.75 85 PRO A O 1
ATOM 641 N N . ALA A 1 86 ? -16.241 4.088 7.188 1.00 89.12 86 ALA A N 1
ATOM 642 C CA . ALA A 1 86 ? -15.796 2.859 6.530 1.00 89.12 86 ALA A CA 1
ATOM 643 C C . ALA A 1 86 ? -16.722 2.474 5.362 1.00 89.12 86 ALA A C 1
ATOM 645 O O . ALA A 1 86 ? -16.248 2.170 4.266 1.00 89.12 86 ALA A O 1
ATOM 646 N N . ASP A 1 87 ? -18.040 2.579 5.561 1.00 90.00 87 ASP A N 1
ATOM 647 C CA . ASP A 1 87 ? -19.030 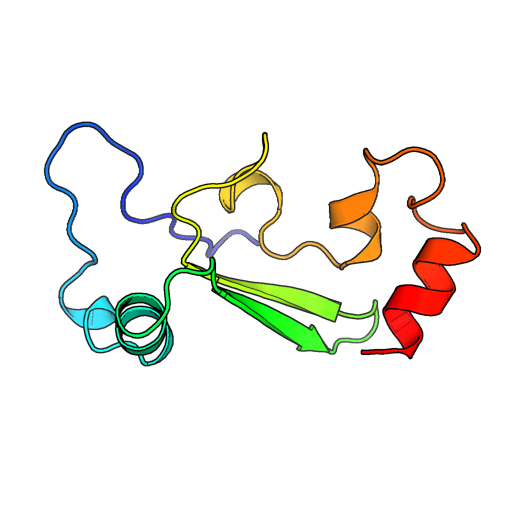2.291 4.516 1.00 90.00 87 ASP A CA 1
ATOM 648 C C . ASP A 1 87 ? -18.933 3.256 3.330 1.00 90.00 87 ASP A C 1
ATOM 650 O O . ASP A 1 87 ? -19.111 2.857 2.179 1.00 90.00 87 ASP A O 1
ATOM 654 N N . LEU A 1 88 ? -18.666 4.537 3.597 1.00 89.75 88 LEU A N 1
ATOM 655 C CA . LEU A 1 88 ? -18.516 5.551 2.555 1.00 89.75 88 LEU A CA 1
ATOM 656 C C . LEU A 1 88 ? -17.273 5.298 1.703 1.00 89.75 88 LEU A C 1
ATOM 658 O O . LEU A 1 88 ? -17.356 5.328 0.477 1.00 89.75 88 LEU A O 1
ATOM 662 N N . ILE A 1 89 ? -16.142 5.014 2.347 1.00 85.94 89 ILE A N 1
ATOM 663 C CA . ILE A 1 89 ? -14.877 4.731 1.666 1.00 85.94 89 ILE A CA 1
ATOM 664 C C . ILE A 1 89 ? -15.017 3.508 0.752 1.00 85.94 89 ILE A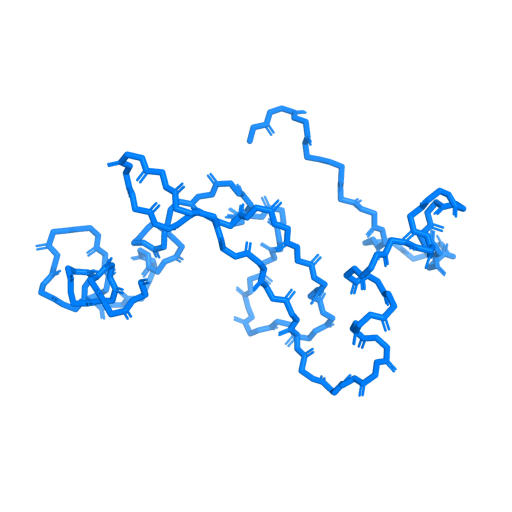 C 1
ATOM 666 O O . ILE A 1 89 ? -14.637 3.571 -0.414 1.00 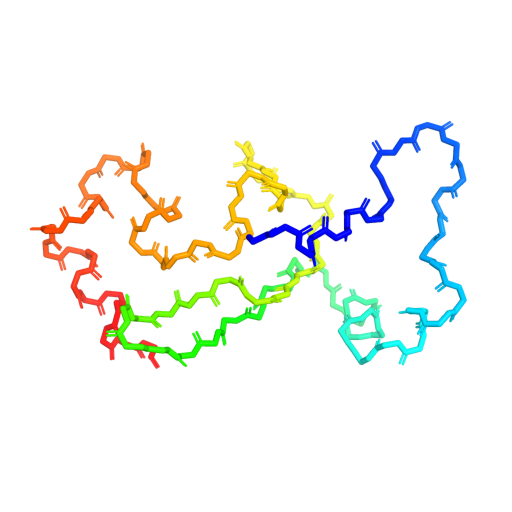85.94 89 ILE A O 1
ATOM 670 N N . ASN A 1 90 ? -15.640 2.431 1.233 1.00 85.75 90 ASN A N 1
ATOM 671 C CA . ASN A 1 90 ? -15.843 1.219 0.434 1.00 85.75 90 ASN A CA 1
ATOM 672 C C . ASN A 1 90 ? -16.774 1.398 -0.776 1.00 85.75 90 ASN A C 1
ATOM 674 O O . ASN A 1 90 ? -16.769 0.549 -1.665 1.00 85.75 90 ASN A O 1
ATOM 678 N N . ARG A 1 91 ? -17.590 2.460 -0.806 1.00 85.88 91 ARG A N 1
ATOM 679 C CA . ARG A 1 91 ? -18.485 2.776 -1.932 1.00 85.88 91 ARG A CA 1
ATOM 680 C C . ARG A 1 91 ? -17.878 3.743 -2.943 1.00 85.88 91 ARG A C 1
ATOM 682 O O . ARG A 1 91 ? -18.298 3.717 -4.095 1.00 85.88 91 ARG A O 1
ATOM 689 N N . MET A 1 92 ? -17.005 4.650 -2.497 1.00 85.50 92 MET A N 1
ATOM 690 C CA . MET A 1 92 ? -16.414 5.682 -3.359 1.00 85.50 92 MET A CA 1
ATOM 691 C C . MET A 1 92 ? -15.376 5.117 -4.321 1.00 85.50 92 MET A C 1
ATOM 693 O O . MET A 1 92 ? -15.253 5.615 -5.438 1.00 85.50 92 MET A O 1
ATOM 697 N N . PHE A 1 93 ? -14.646 4.103 -3.873 1.00 75.81 93 PHE A N 1
ATOM 698 C CA . PHE A 1 93 ? -13.762 3.327 -4.723 1.00 75.81 93 PHE A CA 1
ATOM 699 C C . PHE A 1 93 ? -14.565 2.182 -5.342 1.00 75.81 93 PHE A C 1
ATOM 701 O O . PHE A 1 93 ? -14.360 1.918 -6.541 1.00 75.81 93 PHE A O 1
#

pLDDT: mean 83.85, std 15.92, range [37.69, 96.56]

Secondary structure (DSSP, 8-state):
-------S-SSS-----HHHHT-HHHHHHTTSSS-EEEEEEETTEEEEEEEE-SS-SS--HHHHTT-BHHHHTTTSTT-STTSHHHHHHHHH-

Solvent-accessible surface area (backbone atoms only — not comparable to full-atom values): 5926 Å² total; per-residue (Å²): 104,97,86,70,84,83,78,69,87,58,103,67,79,77,57,64,57,77,84,46,54,77,30,68,66,54,52,51,44,75,74,47,93,62,68,44,74,42,69,42,83,55,98,84,36,38,21,38,71,49,70,48,81,84,81,66,92,90,66,54,65,88,83,40,52,60,33,31,55,34,64,62,34,42,86,43,91,74,27,23,77,93,28,71,59,24,58,49,55,60,65,75,108

Nearest PDB structures (foldseek):
  1tf1-assembly2_B  TM=6.025E-01  e=3.383E+00  Escherichia coli

Foldseek 3Di:
DVPDDDPQDDPPDRDDDPVCCPPPQNVVCVVDVDKDFDWDQDPVFTFGADTDCDDDDPDDCVRRHGHHPQCSCCVPPQSHPPHPNVVVVRVVD

Radius of gyration: 14.65 Å; Cα contacts (8 Å, |Δi|>4): 110; chains: 1; bounding box: 42×28×30 Å